Protein AF-A0A4Q5YRS2-F1 (afdb_monomer_lite)

Secondary structure (DSSP, 8-state):
------PPPHHHHHHHHHHHHHHHHH-TTS-HHHHHHHHHHHHHHHHHHHHHTHHHHTSTT--HHHHHHHHHHHHHHHHHHHHHHHHIIIIIHHHHHTTT-----S-------STTEEEEE--THHHH-TTS---TT---S--SHHHHHHHHHHHHHH-TTSEEEEE-SS-S---STT-

Sequence (179 aa):
MVSTTQFFNRDLSWLSFNERVLSEAGRRSVPLMERFRFLAIYSSNLDEFYRVRIPFYTRKKATEDDLETLEKIKSIINRDQNIYGNLIREQLIPELEERGYSLLYDSVIPVELNEKVVLVMMDSQWFLNIHDKPGPESSCEARSIDEFAAELKQIVASHPNQLLVLVMHHPMYTYGVHG

Structure (mmCIF, N/CA/C/O backbone):
data_AF-A0A4Q5YRS2-F1
#
_entry.id   AF-A0A4Q5YRS2-F1
#
loop_
_atom_site.group_PDB
_atom_site.id
_atom_site.type_symbol
_atom_site.label_atom_id
_atom_site.label_alt_id
_atom_site.label_comp_id
_atom_site.label_asym_id
_atom_site.label_entity_id
_atom_site.label_seq_id
_atom_site.pdbx_PDB_ins_code
_atom_site.Cartn_x
_atom_site.Cartn_y
_atom_site.Cartn_z
_atom_site.occupancy
_atom_site.B_iso_or_equiv
_atom_site.auth_seq_id
_atom_site.auth_comp_id
_atom_site.auth_asym_id
_atom_site.auth_atom_id
_atom_site.pdbx_PDB_model_num
ATOM 1 N N . MET A 1 1 ? 7.130 18.495 -43.808 1.00 40.22 1 MET A N 1
ATOM 2 C CA . MET A 1 1 ? 7.898 18.113 -42.605 1.00 40.22 1 MET A CA 1
ATOM 3 C C . MET A 1 1 ? 7.076 17.074 -41.868 1.00 40.22 1 MET A C 1
ATOM 5 O O . MET A 1 1 ? 5.947 17.375 -41.507 1.00 40.22 1 MET A O 1
ATOM 9 N N . VAL A 1 2 ? 7.570 15.840 -41.756 1.00 44.75 2 VAL A N 1
ATOM 10 C CA . VAL A 1 2 ? 6.879 14.777 -41.011 1.00 44.75 2 VAL A CA 1
ATOM 11 C C . VAL A 1 2 ? 7.047 15.097 -39.527 1.00 44.75 2 VAL A C 1
ATOM 13 O O . VAL A 1 2 ? 8.175 15.205 -39.057 1.00 44.75 2 VAL A O 1
ATOM 16 N N . SER A 1 3 ? 5.939 15.318 -38.818 1.00 48.94 3 SER A N 1
ATOM 17 C CA . SER A 1 3 ? 5.942 15.443 -37.360 1.00 48.94 3 SER A CA 1
ATOM 18 C C . SER A 1 3 ? 6.391 14.100 -36.787 1.00 48.94 3 SER A C 1
ATOM 20 O O . SER A 1 3 ? 5.672 13.107 -36.884 1.00 48.94 3 SER A O 1
ATOM 22 N N . THR A 1 4 ? 7.616 14.040 -36.270 1.00 48.09 4 THR A N 1
ATOM 23 C CA . THR A 1 4 ? 8.131 12.891 -35.529 1.00 48.09 4 THR A CA 1
ATOM 24 C C . THR A 1 4 ? 7.292 12.738 -34.269 1.00 48.09 4 THR A C 1
ATOM 26 O O . THR A 1 4 ? 7.453 13.479 -33.303 1.00 48.09 4 THR A O 1
ATOM 29 N N . THR A 1 5 ? 6.349 11.799 -34.291 1.00 54.69 5 THR A N 1
ATOM 30 C CA . THR A 1 5 ? 5.564 11.433 -33.114 1.00 54.69 5 THR A CA 1
ATOM 31 C C . THR A 1 5 ? 6.531 10.922 -32.050 1.00 54.69 5 THR A C 1
ATOM 33 O O . THR A 1 5 ? 7.159 9.877 -32.217 1.00 54.69 5 THR A O 1
ATOM 36 N N . GLN A 1 6 ? 6.718 11.698 -30.984 1.00 56.38 6 GLN A N 1
ATOM 37 C CA . GLN A 1 6 ? 7.597 11.338 -29.881 1.00 56.38 6 GLN A CA 1
ATOM 38 C C . GLN A 1 6 ? 6.882 10.273 -29.044 1.00 56.38 6 GLN A C 1
ATOM 40 O O . GLN A 1 6 ? 5.985 10.576 -28.262 1.00 56.38 6 GLN A O 1
ATOM 45 N N . PHE A 1 7 ? 7.216 9.005 -29.272 1.00 64.12 7 PHE A N 1
ATOM 46 C CA . PHE A 1 7 ? 6.659 7.906 -28.492 1.00 64.12 7 PHE A CA 1
ATOM 47 C C . PHE A 1 7 ? 7.300 7.895 -27.103 1.00 64.12 7 PHE A C 1
ATOM 49 O O . PHE A 1 7 ? 8.523 7.844 -26.970 1.00 64.12 7 PHE A O 1
ATOM 56 N N . PHE A 1 8 ? 6.472 7.958 -26.062 1.00 74.75 8 PHE A N 1
ATOM 57 C CA . PHE A 1 8 ? 6.932 7.830 -24.683 1.00 74.75 8 PHE A CA 1
ATOM 58 C C . PHE A 1 8 ? 7.316 6.379 -24.384 1.00 74.75 8 PHE A C 1
ATOM 60 O O . PHE A 1 8 ? 6.680 5.439 -24.866 1.00 74.75 8 PHE A O 1
ATOM 67 N N . ASN A 1 9 ? 8.351 6.191 -23.563 1.00 88.06 9 ASN A N 1
ATOM 68 C CA . ASN A 1 9 ? 8.713 4.867 -23.075 1.00 88.06 9 ASN A CA 1
ATOM 69 C C . ASN A 1 9 ? 7.533 4.281 -22.279 1.00 88.06 9 ASN A C 1
ATOM 71 O O . ASN A 1 9 ? 7.110 4.854 -21.274 1.00 88.06 9 ASN A O 1
ATOM 75 N N . ARG A 1 10 ? 7.015 3.134 -22.732 1.00 91.75 10 ARG A N 1
ATOM 76 C CA . ARG A 1 10 ? 5.823 2.486 -22.166 1.00 91.75 10 ARG A CA 1
ATOM 77 C C . ARG A 1 10 ? 5.947 2.231 -20.666 1.00 91.75 10 ARG A C 1
ATOM 79 O O . ARG A 1 10 ? 4.977 2.431 -19.941 1.00 91.75 10 ARG A O 1
ATOM 86 N N . ASP A 1 11 ? 7.110 1.785 -20.211 1.00 94.81 11 ASP A N 1
ATOM 87 C CA . ASP A 1 11 ? 7.298 1.356 -18.829 1.00 94.81 11 ASP A CA 1
ATOM 88 C C . ASP A 1 11 ? 7.413 2.586 -17.903 1.00 94.81 11 ASP A C 1
ATOM 90 O O . ASP A 1 11 ? 6.844 2.585 -16.813 1.00 94.81 11 ASP A O 1
ATOM 94 N N . LEU A 1 12 ? 7.989 3.698 -18.384 1.00 95.00 12 LEU A N 1
ATOM 95 C CA . LEU A 1 12 ? 7.921 4.997 -17.693 1.00 95.00 12 LEU A CA 1
ATOM 96 C C . LEU A 1 12 ? 6.491 5.561 -17.645 1.00 95.00 12 LEU A C 1
ATOM 98 O O . LEU A 1 12 ? 6.060 6.081 -16.617 1.00 95.00 12 LEU A O 1
ATOM 102 N N . SER A 1 13 ? 5.725 5.442 -18.734 1.00 94.75 13 SER A N 1
ATOM 103 C CA . SER A 1 13 ? 4.311 5.842 -18.744 1.00 94.75 13 SER A CA 1
ATOM 104 C C . SER A 1 13 ? 3.467 5.006 -17.780 1.00 94.75 13 SER A C 1
ATOM 106 O O . SER A 1 13 ? 2.557 5.537 -17.143 1.00 94.75 13 SER A O 1
ATOM 108 N N . TRP A 1 14 ? 3.781 3.716 -17.648 1.00 96.25 14 TRP A N 1
ATOM 109 C CA . TRP A 1 14 ? 3.135 2.829 -16.688 1.00 96.25 14 TRP A CA 1
ATOM 110 C C . TRP A 1 14 ? 3.453 3.240 -15.242 1.00 96.25 14 TRP A C 1
ATOM 112 O O . TRP A 1 14 ? 2.539 3.336 -14.427 1.00 96.25 14 TRP A O 1
ATOM 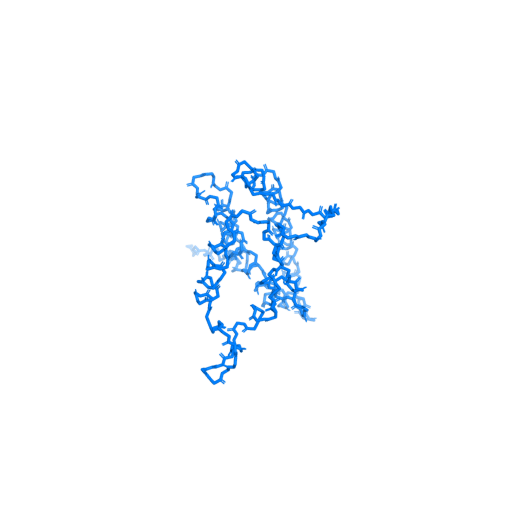122 N N . LEU A 1 15 ? 4.707 3.589 -14.929 1.00 97.12 15 LEU A N 1
ATOM 123 C CA . LEU A 1 15 ? 5.061 4.106 -13.599 1.00 97.12 15 LEU A CA 1
ATOM 124 C C . LEU A 1 15 ? 4.339 5.419 -13.283 1.00 97.12 15 LEU A C 1
ATOM 126 O O . LEU A 1 15 ? 3.807 5.568 -12.190 1.00 97.12 15 LEU A O 1
ATOM 130 N N . SER A 1 16 ? 4.211 6.325 -14.257 1.00 96.19 16 SER A N 1
ATOM 131 C CA . SER A 1 16 ? 3.406 7.546 -14.091 1.00 96.19 16 SER A CA 1
ATOM 132 C C . SER A 1 16 ? 1.921 7.248 -13.839 1.00 96.19 16 SER A C 1
ATOM 134 O O . SER A 1 16 ? 1.238 7.997 -13.141 1.00 96.19 16 SER A O 1
ATOM 136 N N . PHE A 1 17 ? 1.382 6.161 -14.398 1.00 96.62 17 PHE A N 1
ATOM 137 C CA . PHE A 1 17 ? 0.046 5.699 -14.025 1.00 96.62 17 PHE A CA 1
ATOM 138 C C . PHE A 1 17 ? -0.002 5.242 -12.566 1.00 96.62 17 PHE A C 1
ATOM 140 O O . PHE A 1 17 ? -0.901 5.668 -11.842 1.00 96.62 17 PHE A O 1
ATOM 147 N N . ASN A 1 18 ? 0.966 4.443 -12.117 1.00 97.88 18 ASN A N 1
ATOM 148 C CA . ASN A 1 18 ? 0.988 3.966 -10.737 1.00 97.88 18 ASN A CA 1
ATOM 149 C C . ASN A 1 18 ? 1.197 5.116 -9.728 1.00 97.88 18 ASN A C 1
ATOM 151 O O . ASN A 1 18 ? 0.559 5.140 -8.680 1.00 97.88 18 ASN A O 1
ATOM 155 N N . GLU A 1 19 ? 1.980 6.139 -10.077 1.00 98.00 19 GLU A N 1
ATOM 156 C CA . GLU A 1 19 ? 2.115 7.384 -9.302 1.00 98.00 19 GLU A CA 1
ATOM 157 C C . GLU A 1 19 ? 0.758 8.084 -9.087 1.00 98.00 19 GLU A C 1
ATOM 159 O O . GLU A 1 19 ? 0.486 8.621 -8.009 1.00 98.00 19 GLU A O 1
ATOM 164 N N . ARG A 1 20 ? -0.146 8.056 -10.080 1.00 97.94 20 ARG A N 1
ATOM 165 C CA . ARG A 1 20 ? -1.505 8.606 -9.920 1.00 97.94 20 ARG A CA 1
ATOM 166 C C . ARG A 1 20 ? -2.339 7.795 -8.930 1.00 97.94 20 ARG A C 1
ATOM 168 O O . ARG A 1 20 ? -3.088 8.389 -8.162 1.00 97.94 20 ARG A O 1
ATOM 175 N N . VAL A 1 21 ? -2.179 6.471 -8.899 1.00 98.12 21 VAL A N 1
ATOM 176 C CA . VAL A 1 21 ? -2.814 5.610 -7.883 1.00 98.12 21 VAL A CA 1
ATOM 177 C C . VAL A 1 21 ? -2.324 5.992 -6.484 1.00 98.12 21 VAL A C 1
ATOM 179 O O . VAL A 1 21 ? -3.135 6.193 -5.582 1.00 98.12 21 VAL A O 1
ATOM 182 N N . LEU A 1 22 ? -1.010 6.182 -6.315 1.00 98.31 22 LEU A N 1
ATOM 183 C CA . LEU A 1 22 ? -0.430 6.654 -5.054 1.00 98.31 22 LEU A CA 1
ATOM 184 C C . LEU A 1 22 ? -0.948 8.046 -4.664 1.00 98.31 22 LEU A C 1
ATOM 186 O O . LEU A 1 22 ? -1.226 8.312 -3.496 1.00 98.31 22 LEU A O 1
ATOM 190 N N . SER A 1 23 ? -1.128 8.927 -5.648 1.00 97.88 23 SER A N 1
ATOM 191 C CA . SER A 1 23 ? -1.664 10.271 -5.424 1.00 97.88 23 SER A CA 1
ATOM 192 C C . SER A 1 23 ? -3.086 10.236 -4.858 1.00 97.88 23 SER A C 1
ATOM 194 O O . SER A 1 23 ? -3.389 11.008 -3.951 1.00 97.88 23 SER A O 1
ATOM 196 N N . GLU A 1 24 ? -3.945 9.316 -5.314 1.00 98.06 24 GLU A N 1
ATOM 197 C CA . GLU A 1 24 ? -5.292 9.140 -4.750 1.00 98.06 24 GLU A CA 1
ATOM 198 C C . GLU A 1 24 ? -5.257 8.699 -3.278 1.00 98.06 24 GLU A C 1
ATOM 200 O O . GLU A 1 24 ? -6.056 9.184 -2.473 1.00 98.06 24 GLU A O 1
ATOM 205 N N . ALA A 1 25 ? -4.271 7.890 -2.871 1.00 97.56 25 ALA A N 1
ATOM 206 C CA . ALA A 1 25 ? -4.060 7.563 -1.459 1.00 97.56 25 ALA A CA 1
ATOM 207 C C . ALA A 1 25 ? -3.663 8.788 -0.606 1.00 97.56 25 ALA A C 1
ATOM 209 O O . ALA A 1 25 ? -3.933 8.833 0.598 1.00 97.56 25 ALA A O 1
ATOM 210 N N . GLY A 1 26 ? -3.051 9.809 -1.210 1.00 96.56 26 GLY A N 1
ATOM 211 C CA . GLY A 1 26 ? -2.676 11.063 -0.547 1.00 96.56 26 GLY A CA 1
ATOM 212 C C . GLY A 1 26 ? -3.827 12.056 -0.346 1.00 96.56 26 GLY A C 1
ATOM 213 O O . GLY A 1 26 ? -3.727 12.983 0.461 1.00 96.56 26 GLY A O 1
ATOM 214 N N . ARG A 1 27 ? -4.944 11.893 -1.060 1.00 97.25 27 ARG A N 1
ATOM 215 C CA . ARG A 1 27 ? -6.018 12.894 -1.092 1.00 97.25 27 ARG A CA 1
ATOM 216 C C . ARG A 1 27 ? -6.934 12.794 0.124 1.00 97.25 27 ARG A C 1
ATOM 218 O O . ARG A 1 27 ? -7.716 11.861 0.245 1.00 97.25 27 ARG A O 1
ATOM 225 N N . ARG A 1 28 ? -6.957 13.840 0.959 1.00 94.94 28 ARG A N 1
ATOM 226 C CA . ARG A 1 28 ? -7.875 13.958 2.118 1.00 94.94 28 ARG A CA 1
ATOM 227 C C . ARG A 1 28 ? -9.365 13.962 1.752 1.00 94.94 28 ARG A C 1
ATOM 229 O O . ARG A 1 28 ? -10.198 13.701 2.608 1.00 94.94 28 ARG A O 1
ATOM 236 N N . SER A 1 29 ? -9.708 14.256 0.495 1.00 96.88 29 SER A N 1
ATOM 237 C CA . SER A 1 29 ? -11.084 14.153 -0.011 1.00 96.88 29 SER A CA 1
ATOM 238 C C . SER A 1 29 ? -11.556 12.706 -0.193 1.00 96.88 29 SER A C 1
ATOM 240 O O . SER A 1 29 ? -12.750 12.477 -0.359 1.00 96.88 29 SER A O 1
ATOM 242 N N . VAL A 1 30 ? -10.633 11.741 -0.220 1.00 97.06 30 VAL A N 1
ATOM 243 C CA . VAL A 1 30 ? -10.931 10.311 -0.335 1.00 97.06 30 VAL A CA 1
ATOM 244 C C . VAL A 1 30 ? -11.107 9.736 1.079 1.00 97.06 30 VAL A C 1
ATOM 246 O O . VAL A 1 30 ? -10.304 10.048 1.963 1.00 97.06 30 VAL A O 1
ATOM 249 N N . PRO A 1 31 ? -12.128 8.899 1.343 1.00 97.06 31 PRO A N 1
ATOM 250 C CA . PRO A 1 31 ? -12.304 8.281 2.655 1.00 97.06 31 PRO A CA 1
ATOM 251 C C . PRO A 1 31 ? -11.064 7.494 3.101 1.00 97.06 31 PRO A C 1
ATOM 253 O O . PRO A 1 31 ? -10.461 6.785 2.300 1.00 97.06 31 PRO A O 1
ATOM 256 N N . LEU A 1 32 ? -10.718 7.563 4.393 1.00 95.56 32 LEU A N 1
ATOM 257 C CA . LEU A 1 32 ? -9.484 6.974 4.939 1.00 95.56 32 LEU A CA 1
ATOM 258 C C . LEU A 1 32 ? -9.266 5.509 4.521 1.00 95.56 32 LEU A C 1
ATOM 260 O O . LEU A 1 32 ? -8.181 5.151 4.080 1.00 95.56 32 LEU A O 1
ATOM 264 N N . MET A 1 33 ? -10.302 4.671 4.597 1.00 94.56 33 MET A N 1
ATOM 265 C CA . MET A 1 33 ? -10.188 3.256 4.216 1.00 94.56 33 MET A CA 1
ATOM 266 C C . MET A 1 33 ? -9.965 3.056 2.713 1.00 94.56 33 MET A C 1
ATOM 268 O O . MET A 1 33 ? -9.208 2.172 2.324 1.00 94.56 33 MET A O 1
ATOM 272 N N . GLU A 1 34 ? -10.555 3.896 1.859 1.00 96.62 34 GLU A N 1
ATOM 273 C CA . GLU A 1 34 ? -10.291 3.858 0.414 1.00 96.62 34 GLU A CA 1
ATOM 274 C C . GLU A 1 34 ? -8.852 4.291 0.104 1.00 96.62 34 GLU A C 1
ATOM 276 O O . GLU A 1 34 ? -8.218 3.738 -0.789 1.00 96.62 34 GLU A O 1
ATOM 281 N N . ARG A 1 35 ? -8.280 5.214 0.887 1.00 97.69 35 ARG A N 1
ATOM 282 C CA . ARG A 1 35 ? -6.868 5.609 0.758 1.00 97.69 35 ARG A CA 1
ATOM 283 C C . ARG A 1 35 ? -5.923 4.446 1.065 1.00 97.69 35 ARG A C 1
ATOM 285 O O . ARG A 1 35 ? -4.987 4.214 0.304 1.00 97.69 35 ARG A O 1
ATOM 292 N N . PHE A 1 36 ? -6.206 3.662 2.108 1.00 95.62 36 PHE A N 1
ATOM 293 C CA . PHE A 1 36 ? -5.478 2.414 2.372 1.00 95.62 36 PHE A CA 1
ATOM 294 C C . PHE A 1 36 ? -5.640 1.391 1.239 1.00 95.62 36 PHE A C 1
ATOM 296 O O . PHE A 1 36 ? -4.669 0.726 0.878 1.00 95.62 36 PHE A O 1
ATOM 303 N N . ARG A 1 37 ? -6.824 1.290 0.618 1.00 94.50 37 ARG A N 1
ATOM 304 C CA . ARG A 1 37 ? -7.009 0.436 -0.569 1.00 94.50 37 ARG A CA 1
ATOM 305 C C . ARG A 1 37 ? -6.175 0.912 -1.756 1.00 94.50 37 ARG A C 1
ATOM 307 O O . ARG A 1 37 ? -5.560 0.081 -2.412 1.00 94.50 37 ARG A O 1
ATOM 314 N N . PHE A 1 38 ? -6.087 2.218 -2.008 1.00 97.69 38 PHE A N 1
ATOM 315 C CA . PHE A 1 38 ? -5.203 2.753 -3.049 1.00 97.69 38 PHE A CA 1
ATOM 316 C C . PHE A 1 38 ? -3.727 2.433 -2.785 1.00 97.69 38 PHE A C 1
ATOM 318 O O . PHE A 1 38 ? -3.022 2.083 -3.729 1.00 97.69 38 PHE A O 1
ATOM 325 N N . LEU A 1 39 ? -3.268 2.467 -1.526 1.00 96.56 39 LEU A N 1
ATOM 326 C CA . LEU A 1 39 ? -1.922 1.995 -1.181 1.00 96.56 39 LEU A CA 1
ATOM 327 C C . LEU A 1 39 ? -1.729 0.509 -1.492 1.00 96.56 39 LEU A C 1
ATOM 329 O O . LEU A 1 39 ? -0.718 0.142 -2.085 1.00 96.56 39 LEU A O 1
ATOM 333 N N . ALA A 1 40 ? -2.702 -0.337 -1.148 1.00 93.19 40 ALA A N 1
ATOM 334 C CA . ALA A 1 40 ? -2.643 -1.762 -1.463 1.00 93.19 40 ALA A CA 1
ATOM 335 C C . ALA A 1 40 ? -2.589 -2.015 -2.983 1.00 93.19 40 ALA A C 1
ATOM 337 O O . ALA A 1 40 ? -1.785 -2.826 -3.443 1.00 93.19 40 ALA A O 1
ATOM 338 N N . ILE A 1 41 ? -3.388 -1.279 -3.767 1.00 94.44 41 ILE A N 1
ATOM 339 C CA . ILE A 1 41 ? -3.380 -1.346 -5.237 1.00 94.44 41 ILE A CA 1
ATOM 340 C C . ILE A 1 41 ? -2.021 -0.897 -5.788 1.00 94.44 41 ILE A C 1
ATOM 342 O O . ILE A 1 41 ? -1.441 -1.596 -6.614 1.00 94.44 41 ILE A O 1
ATOM 346 N N . TYR A 1 42 ? -1.491 0.239 -5.322 1.00 97.31 42 TYR A N 1
ATOM 347 C CA . TYR A 1 42 ? -0.180 0.741 -5.740 1.00 97.31 42 TYR A CA 1
ATOM 348 C C . TYR A 1 42 ? 0.931 -0.292 -5.504 1.00 97.31 42 TYR A C 1
ATOM 350 O O . TYR A 1 42 ? 1.731 -0.538 -6.411 1.00 97.31 42 TYR A O 1
ATOM 358 N N . SER A 1 43 ? 0.959 -0.905 -4.315 1.00 95.25 43 SER A N 1
ATOM 359 C CA . SER A 1 43 ? 1.957 -1.913 -3.938 1.00 95.25 43 SER A CA 1
ATOM 360 C C . SER A 1 43 ? 1.835 -3.176 -4.790 1.00 95.25 43 SER A C 1
ATOM 362 O O . SER A 1 43 ? 2.827 -3.619 -5.358 1.00 95.25 43 SER A O 1
ATOM 364 N N . SER A 1 44 ? 0.617 -3.696 -4.974 1.00 90.88 44 SER A N 1
ATOM 365 C CA . SER A 1 44 ? 0.368 -4.872 -5.822 1.00 90.88 44 SER A CA 1
ATOM 366 C C . SER A 1 44 ? 0.789 -4.637 -7.279 1.00 90.88 44 SER A C 1
ATOM 368 O O . SER A 1 44 ? 1.482 -5.465 -7.873 1.00 90.88 44 SER A O 1
ATOM 370 N N . ASN A 1 45 ? 0.447 -3.472 -7.835 1.00 94.31 45 ASN A N 1
ATOM 371 C CA . ASN A 1 45 ? 0.875 -3.075 -9.172 1.00 94.31 45 ASN A CA 1
ATOM 372 C C . ASN A 1 45 ? 2.407 -3.019 -9.265 1.00 94.31 45 ASN A C 1
ATOM 374 O O . ASN A 1 45 ? 2.994 -3.510 -10.232 1.00 94.31 45 ASN A O 1
ATOM 378 N N . LEU A 1 46 ? 3.067 -2.394 -8.284 1.00 96.06 46 LEU A N 1
ATOM 379 C CA . LEU A 1 46 ? 4.519 -2.251 -8.287 1.00 96.06 46 LEU A CA 1
ATOM 380 C C . LEU A 1 46 ? 5.219 -3.615 -8.211 1.00 96.06 46 LEU A C 1
ATOM 382 O O . LEU A 1 46 ? 6.174 -3.837 -8.954 1.00 96.06 46 LEU A O 1
ATOM 386 N N . ASP A 1 47 ? 4.721 -4.537 -7.389 1.00 92.94 47 ASP A N 1
ATOM 387 C CA . ASP A 1 47 ? 5.233 -5.909 -7.314 1.00 92.94 47 ASP A CA 1
ATOM 388 C C . ASP A 1 47 ? 5.108 -6.630 -8.662 1.00 92.94 47 ASP A C 1
ATOM 390 O O . ASP A 1 47 ? 6.060 -7.263 -9.134 1.00 92.94 47 ASP A O 1
ATOM 394 N N . GLU A 1 48 ? 3.966 -6.490 -9.344 1.00 91.50 48 GLU A N 1
ATOM 395 C CA . GLU A 1 48 ? 3.794 -7.027 -10.694 1.00 91.50 48 GLU A CA 1
ATOM 396 C C . GLU A 1 48 ? 4.800 -6.414 -11.678 1.00 91.50 48 GLU A C 1
ATOM 398 O O . GLU A 1 48 ? 5.421 -7.137 -12.466 1.00 91.50 48 GLU A O 1
ATOM 403 N N . PHE A 1 49 ? 5.019 -5.100 -11.609 1.00 94.00 49 PHE A N 1
ATOM 404 C CA . PHE A 1 49 ? 6.012 -4.417 -12.433 1.00 94.00 49 PHE A CA 1
ATOM 405 C C . PHE A 1 49 ? 7.425 -4.952 -12.177 1.00 94.00 49 PHE A C 1
ATOM 407 O O . PHE A 1 49 ? 8.144 -5.253 -13.133 1.00 94.00 49 PHE A O 1
ATOM 414 N N . TYR A 1 50 ? 7.818 -5.151 -10.916 1.00 91.81 50 TYR A N 1
ATOM 415 C CA . TYR A 1 50 ? 9.101 -5.768 -10.577 1.00 91.81 50 TYR A CA 1
ATOM 416 C C . TYR A 1 50 ? 9.225 -7.178 -11.146 1.00 91.81 50 TYR A C 1
ATOM 418 O O . TYR A 1 50 ? 10.235 -7.504 -11.768 1.00 91.81 50 TYR A O 1
ATOM 426 N N . ARG A 1 51 ? 8.189 -8.002 -10.989 1.00 91.69 51 ARG A N 1
ATOM 427 C CA . ARG A 1 51 ? 8.191 -9.395 -11.445 1.00 91.69 51 ARG A CA 1
ATOM 428 C C . ARG A 1 51 ? 8.253 -9.519 -12.968 1.00 91.69 51 ARG A C 1
ATOM 430 O O . ARG A 1 51 ? 8.921 -10.413 -13.480 1.00 91.69 51 ARG A O 1
ATOM 437 N N . VAL A 1 52 ? 7.548 -8.652 -13.694 1.00 90.81 52 VAL A N 1
ATOM 438 C CA . VAL A 1 52 ? 7.364 -8.776 -15.150 1.00 90.81 52 VAL A CA 1
ATOM 439 C C . VAL A 1 52 ? 8.333 -7.899 -15.944 1.00 90.81 52 VAL A C 1
ATOM 441 O O . VAL A 1 52 ? 8.823 -8.325 -16.991 1.00 90.81 52 VAL A O 1
ATOM 444 N N . ARG A 1 53 ? 8.607 -6.668 -15.494 1.00 93.00 53 ARG A N 1
ATOM 445 C CA . ARG A 1 53 ? 9.334 -5.658 -16.286 1.00 93.00 53 ARG A CA 1
ATOM 446 C C . ARG A 1 53 ? 10.815 -5.581 -15.956 1.00 93.00 53 ARG A C 1
ATOM 448 O O . ARG A 1 53 ? 11.622 -5.526 -16.878 1.00 93.00 53 ARG A O 1
ATOM 455 N N . ILE A 1 54 ? 11.213 -5.643 -14.688 1.00 92.19 54 ILE A N 1
ATOM 456 C CA . ILE A 1 54 ? 12.635 -5.525 -14.314 1.00 92.19 54 ILE A CA 1
ATOM 457 C C . ILE A 1 54 ? 13.535 -6.604 -14.953 1.00 92.19 54 ILE A C 1
ATOM 459 O O . ILE A 1 54 ? 14.618 -6.236 -15.416 1.00 92.19 54 ILE A O 1
ATOM 463 N N . PRO A 1 55 ? 13.118 -7.883 -15.098 1.00 93.44 55 PRO A N 1
ATOM 464 C CA . PRO A 1 55 ? 13.930 -8.898 -15.776 1.00 93.44 55 PRO A CA 1
ATOM 465 C C . PRO A 1 55 ? 14.277 -8.558 -17.228 1.00 93.44 55 PRO A C 1
ATOM 467 O O . PRO A 1 55 ? 15.312 -8.995 -17.733 1.00 93.44 55 PRO A O 1
ATOM 470 N N . PHE A 1 56 ? 13.437 -7.767 -17.910 1.00 92.00 56 PHE A N 1
ATOM 471 C CA . PHE A 1 56 ? 13.755 -7.281 -19.248 1.00 92.00 56 PHE A CA 1
ATOM 472 C C . PHE A 1 56 ? 15.020 -6.426 -19.201 1.00 92.00 56 PHE A C 1
ATOM 474 O O . PHE A 1 56 ? 15.941 -6.673 -19.968 1.00 92.00 56 PHE A O 1
ATOM 481 N N . TYR A 1 57 ? 15.124 -5.480 -18.274 1.00 91.44 57 TYR A N 1
ATOM 482 C CA . TYR A 1 57 ? 16.254 -4.553 -18.201 1.00 91.44 57 TYR A CA 1
ATOM 483 C C . TYR A 1 57 ? 17.539 -5.162 -17.624 1.00 91.44 57 TYR A C 1
ATOM 485 O O . TYR A 1 57 ? 18.627 -4.669 -17.902 1.00 91.44 57 TYR A O 1
ATOM 493 N N . THR A 1 58 ? 17.445 -6.251 -16.857 1.00 87.88 58 THR A N 1
ATOM 494 C CA . THR A 1 58 ? 18.603 -6.914 -16.223 1.00 87.88 58 THR A CA 1
ATOM 495 C C . THR A 1 58 ? 19.124 -8.130 -16.998 1.00 87.88 58 THR A C 1
ATOM 497 O O . THR A 1 58 ? 20.007 -8.854 -16.532 1.00 87.88 58 THR A O 1
ATOM 500 N N . ARG A 1 59 ? 18.599 -8.374 -18.204 1.00 91.00 59 ARG A N 1
ATOM 501 C CA . ARG A 1 59 ? 19.016 -9.484 -19.074 1.00 91.00 59 ARG A CA 1
ATOM 502 C C . ARG A 1 59 ? 20.479 -9.343 -19.525 1.00 91.00 59 ARG A C 1
ATOM 504 O O . ARG A 1 59 ? 20.962 -8.244 -19.772 1.00 91.00 59 ARG A O 1
ATOM 511 N N . LYS A 1 60 ? 21.163 -10.469 -19.782 1.00 81.50 60 LYS A N 1
ATOM 512 C CA . LYS A 1 60 ? 22.582 -10.510 -20.229 1.00 81.50 60 LYS A CA 1
ATOM 513 C C . LYS A 1 60 ? 22.902 -9.696 -21.498 1.00 81.50 60 LYS A C 1
ATOM 515 O O . LYS A 1 60 ? 24.066 -9.417 -21.750 1.00 81.50 60 LYS A O 1
ATOM 520 N N . LYS A 1 61 ? 21.897 -9.373 -22.318 1.00 88.25 61 LYS A N 1
ATOM 521 C CA . LYS A 1 61 ? 22.015 -8.590 -23.564 1.00 88.25 61 LYS A CA 1
ATOM 522 C C . LYS A 1 61 ? 21.307 -7.227 -23.459 1.00 88.25 61 LYS A C 1
ATOM 524 O O . LYS A 1 61 ? 20.672 -6.800 -24.423 1.00 88.25 61 LYS A O 1
ATOM 529 N N . ALA A 1 62 ? 21.306 -6.607 -22.280 1.00 88.38 62 ALA A N 1
ATOM 530 C CA . ALA A 1 62 ? 20.800 -5.248 -22.111 1.00 88.38 62 ALA A CA 1
ATOM 531 C C . ALA A 1 62 ? 21.695 -4.251 -22.866 1.00 88.38 62 ALA A C 1
ATOM 533 O O . ALA A 1 62 ? 22.918 -4.392 -22.879 1.00 88.38 62 ALA A O 1
ATOM 534 N N . THR A 1 63 ? 21.072 -3.283 -23.530 1.00 92.75 63 THR A N 1
ATOM 535 C CA . THR A 1 63 ? 21.758 -2.186 -24.224 1.00 92.75 63 THR A CA 1
ATOM 536 C C . THR A 1 63 ? 22.085 -1.047 -23.253 1.00 92.75 63 THR A C 1
ATOM 538 O O . THR A 1 63 ? 21.554 -1.005 -22.146 1.00 92.75 63 THR A O 1
ATOM 541 N N . GLU A 1 64 ? 22.935 -0.099 -23.652 1.00 90.75 64 GLU A N 1
ATOM 542 C CA . GLU A 1 64 ? 23.197 1.102 -22.840 1.00 90.75 64 GLU A CA 1
ATOM 543 C C . GLU A 1 64 ? 21.915 1.915 -22.579 1.00 90.75 64 GLU A C 1
ATOM 545 O O . GLU A 1 64 ? 21.692 2.356 -21.454 1.00 90.75 64 GLU A O 1
ATOM 550 N N . ASP A 1 65 ? 21.023 2.019 -23.571 1.00 90.50 65 ASP A N 1
ATOM 551 C CA . ASP A 1 65 ? 19.714 2.680 -23.436 1.00 90.50 65 ASP A CA 1
ATOM 552 C C . ASP A 1 65 ? 18.779 1.948 -22.452 1.00 90.50 65 ASP A C 1
ATOM 554 O O . ASP A 1 65 ? 18.079 2.580 -21.653 1.00 90.50 65 ASP A O 1
ATOM 558 N N . ASP A 1 66 ? 18.809 0.606 -22.434 1.00 92.31 66 ASP A N 1
ATOM 559 C CA . ASP A 1 66 ? 18.083 -0.189 -21.433 1.00 92.31 66 ASP A CA 1
ATOM 560 C C . ASP A 1 66 ? 18.582 0.124 -20.012 1.00 92.31 66 ASP A C 1
ATOM 562 O O . ASP A 1 66 ? 17.778 0.242 -19.087 1.00 92.31 66 ASP A O 1
ATOM 566 N N . LEU A 1 67 ? 19.900 0.263 -19.832 1.00 92.06 67 LEU A N 1
ATOM 567 C CA . LEU A 1 67 ? 20.506 0.567 -18.534 1.00 92.06 67 LEU A CA 1
ATOM 568 C C . LEU A 1 67 ? 20.182 1.996 -18.081 1.00 92.06 67 LEU A C 1
ATOM 570 O O . LEU A 1 67 ? 19.816 2.195 -16.923 1.00 92.06 67 LEU A O 1
ATOM 574 N N . GLU A 1 68 ? 20.238 2.977 -18.984 1.00 93.25 68 GLU A N 1
ATOM 575 C CA . GLU A 1 68 ? 19.832 4.355 -18.685 1.00 93.25 68 GLU A CA 1
ATOM 576 C C . GLU A 1 68 ? 18.348 4.423 -18.294 1.00 93.25 68 GLU A C 1
ATOM 578 O O . GLU A 1 68 ? 17.965 5.079 -17.319 1.00 93.25 68 GLU A O 1
ATOM 583 N N . THR A 1 69 ? 17.497 3.700 -19.024 1.00 93.69 69 THR A N 1
ATOM 584 C CA . THR A 1 69 ? 16.068 3.595 -18.712 1.00 93.69 69 THR A CA 1
ATOM 585 C C . THR A 1 69 ? 15.838 2.932 -17.355 1.00 93.69 69 THR A C 1
ATOM 587 O O . THR A 1 69 ? 15.009 3.407 -16.577 1.00 93.69 69 THR A O 1
ATOM 590 N N . LEU A 1 70 ? 16.579 1.869 -17.034 1.00 94.62 70 LEU A N 1
ATOM 591 C CA . LEU A 1 70 ? 16.487 1.189 -15.743 1.00 94.62 70 LEU A CA 1
ATOM 592 C C . LEU A 1 70 ? 16.850 2.112 -14.576 1.00 94.62 70 LEU A C 1
ATOM 594 O O . LEU A 1 70 ? 16.173 2.087 -13.549 1.00 94.62 70 LEU A O 1
ATOM 598 N N . GLU A 1 71 ? 17.880 2.944 -14.717 1.00 95.00 71 GLU A N 1
ATOM 599 C CA . GLU A 1 71 ? 18.239 3.911 -13.675 1.00 95.00 71 GLU A CA 1
ATOM 600 C C . GLU A 1 71 ? 17.143 4.968 -13.478 1.00 95.00 71 GLU A C 1
ATOM 602 O O . GLU A 1 71 ? 16.789 5.289 -12.339 1.00 95.00 71 GLU A O 1
ATOM 607 N N . LYS A 1 72 ? 16.502 5.433 -14.561 1.00 96.31 72 LYS A N 1
ATOM 608 C CA . LYS A 1 72 ? 15.316 6.306 -14.465 1.00 96.31 72 LYS A CA 1
ATOM 609 C C . LYS A 1 72 ? 14.159 5.610 -13.743 1.00 96.31 72 LYS A C 1
ATOM 611 O O . LYS A 1 7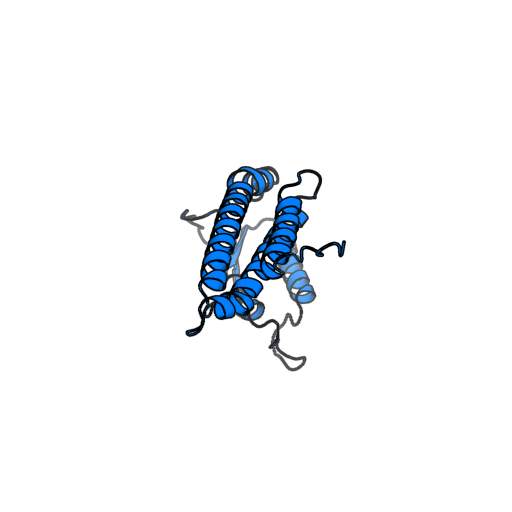2 ? 13.561 6.205 -12.848 1.00 96.31 72 LYS A O 1
ATOM 616 N N . ILE A 1 73 ? 13.876 4.351 -14.085 1.00 96.62 73 ILE A N 1
ATOM 617 C CA . ILE A 1 73 ? 12.851 3.522 -13.431 1.00 96.62 73 ILE A CA 1
ATOM 618 C C . ILE A 1 73 ? 13.117 3.418 -11.926 1.00 96.62 73 ILE A C 1
ATOM 620 O O . ILE A 1 73 ? 12.234 3.722 -11.128 1.00 96.62 73 ILE A O 1
ATOM 624 N N . LYS A 1 74 ? 14.337 3.039 -11.524 1.00 95.94 74 LYS A N 1
ATOM 625 C CA . LYS A 1 74 ? 14.712 2.913 -10.106 1.00 95.94 74 LYS A CA 1
ATOM 626 C C . LYS A 1 74 ? 14.578 4.236 -9.363 1.00 95.94 74 LYS A C 1
ATOM 628 O O . LYS A 1 74 ? 14.089 4.251 -8.238 1.00 95.94 74 LYS A O 1
ATOM 633 N N . SER A 1 75 ? 14.993 5.340 -9.983 1.00 97.56 75 SER A N 1
ATOM 634 C CA . SER A 1 75 ? 14.873 6.677 -9.399 1.00 97.56 75 SER A CA 1
ATOM 635 C C . SER A 1 75 ? 13.411 7.046 -9.121 1.00 97.56 75 SER A C 1
ATOM 637 O O . SER A 1 75 ? 13.083 7.459 -8.007 1.00 97.56 75 SER A O 1
ATOM 639 N N . ILE A 1 76 ? 12.518 6.813 -10.091 1.00 97.25 76 ILE A N 1
ATOM 640 C CA . ILE A 1 76 ? 11.072 7.040 -9.934 1.00 97.25 76 ILE A CA 1
ATOM 641 C C . ILE A 1 76 ? 10.508 6.161 -8.817 1.00 97.25 76 ILE A C 1
ATOM 643 O O . ILE A 1 76 ? 9.863 6.678 -7.911 1.00 97.25 76 ILE A O 1
ATOM 647 N N . ILE A 1 77 ? 10.805 4.858 -8.829 1.00 97.12 77 ILE A N 1
ATOM 648 C CA . ILE A 1 77 ? 10.297 3.931 -7.811 1.00 97.12 77 ILE A CA 1
ATOM 649 C C . ILE A 1 77 ? 10.772 4.334 -6.412 1.00 97.12 77 ILE A C 1
ATOM 651 O O . ILE A 1 77 ? 9.966 4.378 -5.489 1.00 97.12 77 ILE A O 1
ATOM 655 N N . ASN A 1 78 ? 12.052 4.672 -6.241 1.00 96.94 78 ASN A N 1
ATOM 656 C CA . ASN A 1 78 ? 12.587 5.098 -4.945 1.00 96.94 78 ASN A CA 1
ATOM 657 C C . ASN A 1 78 ? 11.909 6.377 -4.441 1.00 96.94 78 ASN A C 1
ATOM 659 O O . ASN A 1 78 ? 11.572 6.481 -3.262 1.00 96.94 78 ASN A O 1
ATOM 663 N N . ARG A 1 79 ? 11.685 7.353 -5.328 1.00 97.94 79 ARG A N 1
ATOM 664 C CA . ARG A 1 79 ? 10.936 8.570 -4.994 1.00 97.94 79 ARG A CA 1
ATOM 665 C C . ARG A 1 79 ? 9.517 8.228 -4.535 1.00 97.94 79 ARG A C 1
ATOM 667 O O . ARG A 1 79 ? 9.097 8.704 -3.483 1.00 97.94 79 ARG A O 1
ATOM 674 N N . ASP A 1 80 ? 8.805 7.395 -5.284 1.00 97.81 80 ASP A N 1
ATOM 675 C CA . ASP A 1 80 ? 7.412 7.055 -4.995 1.00 97.81 80 ASP A CA 1
ATOM 676 C C . ASP A 1 80 ? 7.292 6.206 -3.715 1.00 97.81 80 ASP A C 1
ATOM 678 O O . ASP A 1 80 ? 6.385 6.417 -2.917 1.00 97.81 80 ASP A O 1
ATOM 682 N N . GLN A 1 81 ? 8.254 5.319 -3.442 1.00 96.69 81 GLN A N 1
ATOM 683 C CA . GLN A 1 81 ? 8.356 4.571 -2.182 1.00 96.69 81 GLN A CA 1
ATOM 684 C C . GLN A 1 81 ? 8.592 5.482 -0.968 1.00 96.69 81 GLN A C 1
ATOM 686 O O . GLN A 1 81 ? 7.996 5.273 0.089 1.00 96.69 81 GLN A O 1
ATOM 691 N N . ASN A 1 82 ? 9.398 6.538 -1.112 1.00 96.81 82 ASN A N 1
ATOM 692 C CA . ASN A 1 82 ? 9.552 7.539 -0.053 1.00 96.81 82 ASN A CA 1
ATOM 693 C C . ASN A 1 82 ? 8.240 8.295 0.205 1.00 96.81 82 ASN A C 1
ATOM 695 O O . ASN A 1 82 ? 7.864 8.501 1.359 1.00 96.81 82 ASN A O 1
ATOM 699 N N . ILE A 1 83 ? 7.515 8.671 -0.856 1.00 97.56 83 ILE A N 1
ATOM 700 C CA . ILE A 1 83 ? 6.191 9.302 -0.740 1.00 97.56 83 ILE A CA 1
ATOM 701 C C . ILE A 1 83 ? 5.209 8.352 -0.045 1.00 97.56 83 ILE A C 1
ATOM 703 O O . ILE A 1 83 ? 4.526 8.767 0.888 1.00 97.56 83 ILE A O 1
ATOM 707 N N . TYR A 1 84 ? 5.177 7.081 -0.450 1.00 97.81 84 TYR A N 1
ATOM 708 C CA . TYR A 1 84 ? 4.357 6.030 0.154 1.00 97.81 84 TYR A CA 1
ATOM 709 C C . TYR A 1 84 ? 4.615 5.902 1.661 1.00 97.81 84 TYR A C 1
ATOM 711 O O . TYR A 1 84 ? 3.681 5.951 2.462 1.00 97.81 84 TYR A O 1
ATOM 719 N N . GLY A 1 85 ? 5.886 5.797 2.064 1.00 93.88 85 GLY A N 1
ATOM 720 C CA . GLY A 1 85 ? 6.269 5.679 3.471 1.00 93.88 85 GLY A CA 1
ATOM 721 C C . GLY A 1 85 ? 5.883 6.907 4.298 1.00 93.88 85 GLY A C 1
ATOM 722 O O . GLY A 1 85 ? 5.314 6.763 5.381 1.00 93.88 85 GLY A O 1
ATOM 723 N N . ASN A 1 86 ? 6.138 8.108 3.774 1.00 96.56 86 ASN A N 1
ATOM 724 C CA . ASN A 1 86 ? 5.770 9.358 4.443 1.00 96.56 86 ASN A CA 1
ATOM 725 C C . ASN A 1 86 ? 4.250 9.500 4.576 1.00 96.56 86 ASN A C 1
ATOM 727 O O . ASN A 1 86 ? 3.760 9.888 5.629 1.00 96.56 86 ASN A O 1
ATOM 731 N N . LEU A 1 87 ? 3.494 9.134 3.541 1.00 97.00 87 LEU A N 1
ATOM 732 C CA . LEU A 1 87 ? 2.035 9.167 3.564 1.00 97.00 87 LEU A CA 1
ATOM 733 C C . LEU A 1 87 ? 1.457 8.253 4.656 1.00 97.00 87 LEU A C 1
ATOM 735 O O . LEU A 1 87 ? 0.521 8.639 5.356 1.00 97.00 87 LEU A O 1
ATOM 739 N N . ILE A 1 88 ? 2.023 7.057 4.832 1.00 95.12 88 ILE A N 1
ATOM 740 C CA . ILE A 1 88 ? 1.608 6.153 5.909 1.00 95.12 88 ILE A CA 1
ATOM 741 C C . ILE A 1 88 ? 1.899 6.769 7.280 1.00 95.12 88 ILE A C 1
ATOM 743 O O . ILE A 1 88 ? 0.992 6.863 8.105 1.00 95.12 88 ILE A O 1
ATOM 747 N N . ARG A 1 89 ? 3.147 7.188 7.519 1.00 93.38 89 ARG A N 1
ATOM 748 C CA . ARG A 1 89 ? 3.620 7.613 8.847 1.00 93.38 89 ARG A CA 1
ATOM 749 C C . ARG A 1 89 ? 3.055 8.955 9.288 1.00 93.38 89 ARG A C 1
ATOM 751 O O . ARG A 1 89 ? 2.596 9.080 10.413 1.00 93.38 89 ARG A O 1
ATOM 758 N N . GLU A 1 90 ? 3.073 9.939 8.399 1.00 95.38 90 GLU A N 1
ATOM 759 C CA . GLU A 1 90 ? 2.769 11.332 8.742 1.00 95.38 90 GLU A CA 1
ATOM 760 C C . GLU A 1 90 ? 1.283 11.668 8.596 1.00 95.38 90 GLU A C 1
ATOM 762 O O . GLU A 1 90 ? 0.846 12.753 8.976 1.00 95.38 90 GLU A O 1
ATOM 767 N N . GLN A 1 91 ? 0.495 10.771 7.997 1.00 95.06 91 GLN A N 1
ATOM 768 C CA . GLN A 1 91 ? -0.897 11.066 7.694 1.00 95.06 91 GLN A CA 1
ATOM 769 C C . GLN A 1 91 ? -1.847 9.909 7.988 1.00 95.06 91 GLN A C 1
ATOM 771 O O . GLN A 1 91 ? -2.776 10.083 8.770 1.00 95.06 91 GLN A O 1
ATOM 776 N N . LEU A 1 92 ? -1.662 8.742 7.371 1.00 95.81 92 LEU A N 1
ATOM 777 C CA . LEU A 1 92 ? -2.667 7.680 7.468 1.00 95.81 92 LEU A CA 1
ATOM 778 C C . LEU A 1 92 ? -2.721 7.017 8.844 1.00 95.81 92 LEU A C 1
ATOM 780 O O . LEU A 1 92 ? -3.820 6.769 9.326 1.00 95.81 92 LEU A O 1
ATOM 784 N N . ILE A 1 93 ? -1.573 6.732 9.465 1.00 93.88 93 ILE A N 1
ATOM 785 C CA . ILE A 1 93 ? -1.525 6.175 10.825 1.00 93.88 93 ILE A CA 1
ATOM 786 C C . ILE A 1 93 ? -2.111 7.172 11.838 1.00 93.88 93 ILE A C 1
ATOM 788 O O . ILE A 1 93 ? -3.037 6.778 12.542 1.00 93.88 93 ILE A O 1
ATOM 792 N N . PRO A 1 94 ? -1.703 8.458 11.866 1.00 94.38 94 PRO A N 1
ATOM 793 C CA . PRO A 1 94 ? -2.330 9.442 12.749 1.00 94.38 94 PRO A CA 1
ATOM 794 C C . PRO A 1 94 ? -3.852 9.562 12.561 1.00 94.38 94 PRO A C 1
ATOM 796 O O . PRO A 1 94 ? -4.603 9.513 13.530 1.00 94.38 94 PRO A O 1
ATOM 799 N N . GLU A 1 95 ? -4.340 9.644 11.315 1.00 95.19 95 GLU A N 1
ATOM 800 C CA . GLU A 1 95 ? -5.787 9.704 11.033 1.00 95.19 95 GLU A CA 1
ATOM 801 C C . GLU A 1 95 ? -6.532 8.419 11.459 1.00 95.19 95 GLU A C 1
ATOM 803 O O . GLU A 1 95 ? -7.739 8.449 11.722 1.00 95.19 95 GLU A O 1
ATOM 808 N N . LEU A 1 96 ? -5.839 7.277 11.489 1.00 94.62 96 LEU A N 1
ATOM 809 C CA . LEU A 1 96 ? -6.372 5.993 11.942 1.00 94.62 96 LEU A CA 1
ATOM 810 C C . LEU A 1 96 ? -6.464 5.954 13.479 1.00 94.62 96 LEU A C 1
ATOM 812 O O . LEU A 1 96 ? -7.508 5.576 14.019 1.00 94.62 96 LEU A O 1
ATOM 816 N N . GLU A 1 97 ? -5.435 6.448 14.167 1.00 92.12 97 GLU A N 1
ATOM 817 C CA . GLU A 1 97 ? -5.386 6.582 15.628 1.00 92.12 97 GLU A CA 1
ATOM 818 C C . GLU A 1 97 ? -6.462 7.529 16.163 1.00 92.12 97 GLU A C 1
ATOM 820 O O . GLU A 1 97 ? -7.152 7.189 17.124 1.00 92.12 97 GLU A O 1
ATOM 825 N N . GLU A 1 98 ? -6.697 8.662 15.493 1.00 93.75 98 GLU A N 1
ATOM 826 C CA . GLU A 1 98 ? -7.783 9.598 15.828 1.00 93.75 98 GLU A CA 1
ATOM 827 C C . GLU A 1 98 ? -9.173 8.938 15.809 1.00 93.75 98 GLU A C 1
ATOM 829 O O . GLU A 1 98 ? -10.090 9.374 16.505 1.00 93.75 98 GLU A O 1
ATOM 834 N N . ARG A 1 99 ? -9.343 7.867 15.026 1.00 93.25 99 ARG A N 1
ATOM 835 C CA . ARG A 1 99 ? -10.591 7.091 14.940 1.00 93.25 99 ARG A CA 1
ATOM 836 C C . ARG A 1 99 ? -10.649 5.926 15.930 1.00 93.25 99 ARG A C 1
ATOM 838 O O . ARG A 1 99 ? -11.585 5.132 15.858 1.00 93.25 99 ARG A O 1
ATOM 845 N N . GLY A 1 100 ? -9.677 5.825 16.836 1.00 91.06 100 GLY A N 1
ATOM 846 C CA . GLY A 1 100 ? -9.599 4.787 17.863 1.00 91.06 100 GLY A CA 1
ATOM 847 C C . GLY A 1 100 ? -8.906 3.498 17.418 1.00 91.06 100 GLY A C 1
ATOM 848 O O . GLY A 1 100 ? -9.053 2.480 18.090 1.00 91.06 100 GLY A O 1
ATOM 849 N N . TYR A 1 101 ? -8.168 3.514 16.305 1.00 90.31 101 TYR A N 1
ATOM 850 C CA . TYR A 1 101 ? -7.420 2.357 15.812 1.00 90.31 101 TYR A CA 1
ATOM 851 C C . TYR A 1 101 ? -5.916 2.599 15.961 1.00 90.31 101 TYR A C 1
ATOM 853 O O . TYR A 1 101 ? -5.340 3.402 15.234 1.00 90.31 101 TYR A O 1
ATOM 861 N N . SER A 1 102 ? -5.263 1.883 16.872 1.00 85.62 102 SER A N 1
ATOM 862 C CA . SER A 1 102 ? -3.817 2.006 17.089 1.00 85.62 102 SER A CA 1
ATOM 863 C C . SER A 1 102 ? -3.048 0.908 16.362 1.00 85.62 102 SER A C 1
ATOM 865 O O . SER A 1 102 ? -3.365 -0.274 16.504 1.00 85.62 102 SER A O 1
ATOM 867 N N . LEU A 1 103 ? -2.010 1.293 15.614 1.00 83.19 103 LEU A N 1
ATOM 868 C CA . LEU A 1 103 ? -1.058 0.355 15.023 1.00 83.19 103 LEU A CA 1
ATOM 869 C C 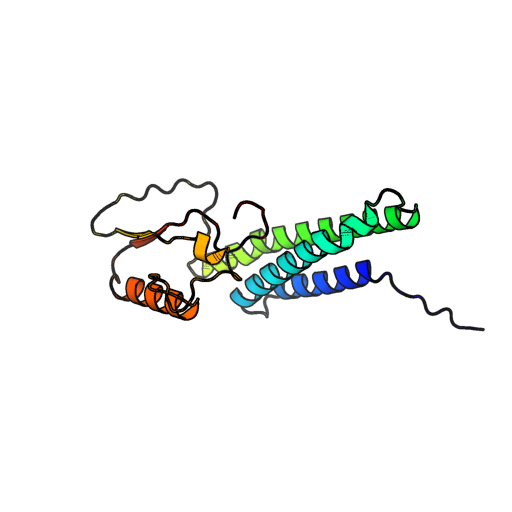. LEU A 1 103 ? 0.172 0.264 15.924 1.00 83.19 103 LEU A C 1
ATOM 871 O O . LEU A 1 103 ? 0.917 1.226 16.071 1.00 83.19 103 LEU A O 1
ATOM 875 N N . LEU A 1 104 ? 0.394 -0.906 16.512 1.00 81.88 104 LEU A N 1
ATOM 876 C CA . LEU A 1 104 ? 1.492 -1.130 17.446 1.00 81.88 104 LEU A CA 1
ATOM 877 C C . LEU A 1 104 ? 2.571 -1.956 16.743 1.00 81.88 104 LEU A C 1
ATOM 879 O O . LEU A 1 104 ? 2.312 -3.066 16.284 1.00 81.88 104 LEU A O 1
ATOM 883 N N . TYR A 1 105 ? 3.771 -1.388 16.628 1.00 72.75 105 TYR A N 1
ATOM 884 C CA . TYR A 1 105 ? 4.931 -2.012 15.993 1.00 72.75 105 TYR A CA 1
ATOM 885 C C . TYR A 1 105 ? 6.122 -1.962 16.951 1.00 72.75 105 TYR A C 1
ATOM 887 O O . TYR A 1 105 ? 6.332 -0.950 17.619 1.00 72.75 105 TYR A O 1
ATOM 895 N N . ASP A 1 106 ? 6.866 -3.068 17.041 1.00 70.19 106 ASP A N 1
ATOM 896 C CA . ASP A 1 106 ? 8.042 -3.224 17.918 1.00 70.19 106 ASP A CA 1
ATOM 897 C C . ASP A 1 106 ? 7.782 -2.879 19.402 1.00 70.19 106 ASP A C 1
ATOM 899 O O . ASP A 1 106 ? 8.661 -2.471 20.156 1.00 70.19 106 ASP A O 1
ATOM 903 N N . SER A 1 107 ? 6.527 -3.024 19.830 1.00 75.19 107 SER A N 1
ATOM 904 C CA . SER A 1 107 ? 6.074 -2.752 21.192 1.00 75.19 107 SER A CA 1
ATOM 905 C C . SER A 1 107 ? 5.602 -4.053 21.827 1.00 75.19 107 SER A C 1
ATOM 907 O O . SER A 1 107 ? 4.732 -4.735 21.285 1.00 75.19 107 SER A O 1
ATOM 909 N N . VAL A 1 108 ? 6.156 -4.407 22.987 1.00 72.94 108 VAL A N 1
ATOM 910 C CA . VAL A 1 108 ? 5.680 -5.560 23.761 1.00 72.94 108 VAL A CA 1
ATOM 911 C C . VAL A 1 108 ? 4.444 -5.139 24.543 1.00 72.94 108 VAL A C 1
ATOM 913 O O . VAL A 1 108 ? 4.523 -4.273 25.412 1.00 72.94 108 VAL A O 1
ATOM 916 N N . ILE A 1 109 ? 3.310 -5.771 24.256 1.00 76.56 109 ILE A N 1
ATOM 917 C CA . ILE A 1 109 ? 2.065 -5.567 24.998 1.00 76.56 109 ILE A CA 1
ATOM 918 C C . ILE A 1 109 ? 1.815 -6.832 25.818 1.00 76.56 109 ILE A C 1
ATOM 920 O O . ILE A 1 109 ? 1.389 -7.843 25.254 1.00 76.56 109 ILE A O 1
ATOM 924 N N . PRO A 1 110 ? 2.104 -6.833 27.129 1.00 75.69 110 PRO A N 1
ATOM 925 C CA . PRO A 1 110 ? 1.751 -7.963 27.970 1.00 75.69 110 PRO A CA 1
ATOM 926 C C . PRO A 1 110 ? 0.224 -8.036 28.079 1.00 75.69 110 PRO A C 1
ATOM 928 O O . PRO A 1 110 ? -0.414 -7.129 28.611 1.00 75.69 110 PRO A O 1
ATOM 931 N N . VAL A 1 111 ? -0.366 -9.114 27.563 1.00 78.25 111 VAL A N 1
ATOM 932 C CA . VAL A 1 111 ? -1.789 -9.420 27.746 1.00 78.25 111 VAL A CA 1
ATOM 933 C C . VAL A 1 111 ? -1.898 -10.553 28.759 1.00 78.25 111 VAL A C 1
ATOM 935 O O . VAL A 1 111 ? -1.529 -11.691 28.469 1.00 78.25 111 VAL A O 1
ATOM 938 N N . GLU A 1 112 ? -2.390 -10.249 29.960 1.00 81.12 112 GLU A N 1
ATOM 939 C CA . GLU A 1 112 ? -2.693 -11.274 30.960 1.00 81.12 112 GLU A CA 1
ATOM 940 C C . GLU A 1 112 ? -3.935 -12.063 30.538 1.00 81.12 112 GLU A C 1
ATOM 942 O O . GLU A 1 112 ? -5.022 -11.501 30.382 1.00 81.12 112 GLU A O 1
ATOM 947 N N . LEU A 1 113 ? -3.784 -13.377 30.373 1.00 84.94 113 LEU A N 1
ATOM 948 C CA . LEU A 1 113 ? -4.906 -14.262 30.079 1.00 84.94 113 LEU A CA 1
ATOM 949 C C . LEU A 1 113 ? -5.782 -14.406 31.328 1.00 84.94 113 LEU A C 1
ATOM 951 O O . LEU A 1 113 ? -5.336 -14.883 32.369 1.00 84.94 113 LEU A O 1
ATOM 955 N N . ASN A 1 114 ? -7.038 -13.985 31.217 1.00 89.00 114 ASN A N 1
ATOM 956 C CA . ASN A 1 114 ? -8.056 -14.095 32.258 1.00 89.00 114 ASN A CA 1
ATOM 957 C C . ASN A 1 114 ? -9.444 -14.234 31.609 1.00 89.00 114 ASN A C 1
ATOM 959 O O . ASN A 1 114 ? -9.569 -14.192 30.388 1.00 89.00 114 ASN A O 1
ATOM 963 N N . GLU A 1 115 ? -10.502 -14.362 32.412 1.00 87.94 115 GLU A N 1
ATOM 964 C CA . GLU A 1 115 ? -11.873 -14.552 31.906 1.00 87.94 115 GLU A CA 1
ATOM 965 C C . GLU A 1 115 ? -12.407 -13.372 31.071 1.00 87.94 115 GLU A C 1
ATOM 967 O O . GLU A 1 115 ? -13.408 -13.504 30.370 1.00 87.94 115 GLU A O 1
ATOM 972 N N . LYS A 1 116 ? -11.743 -12.211 31.106 1.00 90.75 116 LYS A N 1
ATOM 973 C CA . LYS A 1 116 ? -12.088 -11.048 30.282 1.00 90.75 116 LYS A CA 1
ATOM 974 C C . LYS A 1 116 ? -11.399 -11.051 28.918 1.00 90.75 116 LYS A C 1
ATOM 976 O O . LYS A 1 116 ? -11.639 -10.124 28.153 1.00 90.75 116 LYS A O 1
ATOM 981 N N . VAL A 1 117 ? -10.552 -12.033 28.612 1.00 91.69 117 VAL A N 1
ATOM 982 C CA . VAL A 1 117 ? -9.823 -12.121 27.341 1.00 91.69 117 VAL A CA 1
ATOM 983 C C . VAL A 1 117 ? -10.306 -13.331 26.554 1.00 91.69 117 VAL A C 1
ATOM 985 O O . VAL A 1 117 ? -10.315 -14.448 27.063 1.00 91.69 117 VAL A O 1
ATOM 988 N N . VAL A 1 118 ? -10.665 -13.112 25.291 1.00 91.88 118 VAL A N 1
ATOM 989 C CA . VAL A 1 118 ? -10.990 -14.177 24.340 1.00 91.88 118 VAL A CA 1
ATOM 990 C C . VAL A 1 118 ? -9.922 -14.206 23.265 1.00 91.88 118 VAL A C 1
ATOM 992 O O . VAL A 1 118 ? -9.700 -13.220 22.564 1.00 91.88 118 VAL A O 1
ATOM 995 N N . LEU A 1 119 ? -9.260 -15.351 23.134 1.00 90.56 119 LEU A N 1
ATOM 996 C CA . LEU A 1 119 ? -8.275 -15.568 22.090 1.00 90.56 119 LEU A CA 1
ATOM 997 C C . LEU A 1 119 ? -8.967 -16.172 20.866 1.00 90.56 119 LEU A C 1
ATOM 999 O O . LEU A 1 119 ? -9.505 -17.276 20.934 1.00 90.56 119 LEU A O 1
ATOM 1003 N N . VAL A 1 120 ? -8.938 -15.456 19.748 1.00 89.19 120 VAL A N 1
ATOM 1004 C CA . VAL A 1 120 ? -9.431 -15.944 18.460 1.00 89.19 120 VAL A CA 1
ATOM 1005 C C . VAL A 1 120 ? -8.213 -16.345 17.642 1.00 89.19 120 VAL A C 1
ATOM 1007 O O . VAL A 1 120 ? -7.544 -15.505 17.042 1.00 89.19 120 VAL A O 1
ATOM 1010 N N . MET A 1 121 ? -7.884 -17.633 17.675 1.00 86.94 121 MET A N 1
ATOM 1011 C CA . MET A 1 121 ? -6.828 -18.190 16.836 1.00 86.94 121 MET A CA 1
ATOM 1012 C C . MET A 1 121 ? -7.401 -18.493 15.458 1.00 86.94 121 MET A C 1
ATOM 1014 O O . MET A 1 121 ? -8.423 -19.168 15.355 1.00 86.94 121 MET A O 1
ATOM 1018 N N . MET A 1 122 ? -6.731 -18.027 14.410 1.00 83.62 122 MET A N 1
ATOM 1019 C CA . MET A 1 122 ? -7.073 -18.406 13.044 1.00 83.62 122 MET A CA 1
ATOM 1020 C C . MET A 1 122 ? -5.866 -18.982 12.321 1.00 83.62 122 MET A C 1
ATOM 1022 O O . MET A 1 122 ? -4.732 -18.537 12.517 1.00 83.62 122 MET A O 1
ATOM 1026 N N . ASP A 1 123 ? -6.132 -19.922 11.421 1.00 80.94 123 ASP A N 1
ATOM 1027 C CA . ASP A 1 123 ? -5.147 -20.317 10.428 1.00 80.94 123 ASP A CA 1
ATOM 1028 C C . ASP A 1 123 ? -5.087 -19.265 9.313 1.00 80.94 123 ASP A C 1
ATOM 1030 O O . ASP A 1 123 ? -5.868 -19.254 8.358 1.00 80.94 123 ASP A O 1
ATOM 1034 N N . SER A 1 124 ? -4.127 -18.355 9.443 1.00 80.31 124 SER A N 1
ATOM 1035 C CA . SER A 1 124 ? -3.864 -17.312 8.453 1.00 80.31 124 SER A CA 1
ATOM 1036 C C . SER A 1 124 ? -3.368 -17.840 7.106 1.00 80.31 124 SER A C 1
ATOM 1038 O O . SER A 1 124 ? -3.455 -17.110 6.119 1.00 80.31 124 SER A O 1
ATOM 1040 N N . GLN A 1 125 ? -2.883 -19.088 7.021 1.00 76.69 125 GLN A N 1
ATOM 1041 C CA . GLN A 1 125 ? -2.449 -19.681 5.751 1.00 76.69 125 GLN A CA 1
ATOM 1042 C C . GLN A 1 125 ? -3.607 -19.756 4.748 1.00 76.69 125 GLN A C 1
ATOM 1044 O O . GLN A 1 125 ? -3.395 -19.616 3.541 1.00 76.69 125 GLN A O 1
ATOM 1049 N N . TRP A 1 126 ? -4.846 -19.875 5.243 1.00 74.12 126 TRP A N 1
ATOM 1050 C CA . TRP A 1 126 ? -6.046 -19.815 4.416 1.00 74.12 126 TRP A CA 1
ATOM 1051 C C . TRP A 1 126 ? -6.072 -18.558 3.538 1.00 74.12 126 TRP A C 1
ATOM 1053 O O . TRP A 1 126 ? -6.452 -18.643 2.373 1.00 74.12 126 TRP A O 1
ATOM 1063 N N . PHE A 1 127 ? -5.639 -17.397 4.040 1.00 74.00 127 PHE A N 1
ATOM 1064 C CA . PHE A 1 127 ? -5.661 -16.136 3.287 1.00 74.00 127 PHE A CA 1
ATOM 1065 C C . PHE A 1 127 ? -4.586 -16.045 2.199 1.00 74.00 127 PHE A C 1
ATOM 1067 O O . PHE A 1 127 ? -4.784 -15.336 1.215 1.00 74.00 127 PHE A O 1
ATOM 1074 N N . LEU A 1 128 ? -3.503 -16.813 2.321 1.00 70.62 128 LEU A N 1
ATOM 1075 C CA . LEU A 1 128 ? -2.409 -16.819 1.350 1.00 70.62 128 LEU A CA 1
ATOM 1076 C C . LEU A 1 128 ? -2.748 -17.610 0.079 1.00 70.62 128 LEU A C 1
ATOM 1078 O O . LEU A 1 128 ? -2.317 -17.257 -1.017 1.00 70.62 128 LEU A O 1
ATOM 1082 N N . ASN A 1 129 ? -3.576 -18.649 0.201 1.00 68.19 129 ASN A N 1
ATOM 1083 C CA . ASN A 1 129 ? -3.947 -19.531 -0.905 1.00 68.19 129 ASN A CA 1
ATOM 1084 C C . ASN A 1 129 ? -5.244 -19.079 -1.591 1.00 68.19 129 ASN A C 1
ATOM 1086 O O . ASN A 1 129 ? -6.260 -19.772 -1.570 1.00 68.19 129 ASN A O 1
ATOM 1090 N N . ILE A 1 130 ? -5.232 -17.902 -2.224 1.00 61.94 130 ILE A N 1
ATOM 1091 C CA . ILE A 1 130 ? -6.417 -17.359 -2.922 1.00 61.94 130 ILE A CA 1
ATOM 1092 C C . ILE A 1 130 ? -6.932 -18.248 -4.069 1.00 61.94 130 ILE A C 1
ATOM 1094 O O . ILE A 1 130 ? -8.119 -18.204 -4.379 1.00 61.94 130 ILE A O 1
ATOM 1098 N N . HIS A 1 131 ? -6.063 -19.058 -4.680 1.00 61.69 131 HIS A N 1
ATOM 1099 C CA . HIS A 1 131 ? -6.394 -19.926 -5.819 1.00 61.69 131 HIS A CA 1
ATOM 1100 C C . HIS A 1 131 ? -6.562 -21.406 -5.454 1.00 61.69 131 HIS A C 1
ATOM 1102 O O . HIS A 1 131 ? -6.911 -22.199 -6.322 1.00 61.69 131 HIS A O 1
ATOM 1108 N N . ASP A 1 132 ? -6.332 -21.765 -4.193 1.00 64.88 132 ASP A N 1
ATOM 1109 C CA . ASP A 1 132 ? -6.417 -23.138 -3.688 1.00 64.88 132 ASP A CA 1
ATOM 1110 C C . ASP A 1 132 ? -7.207 -23.141 -2.375 1.00 64.88 132 ASP A C 1
ATOM 1112 O O . ASP A 1 132 ? -6.738 -23.533 -1.305 1.00 64.88 132 ASP A O 1
ATOM 1116 N N . LYS A 1 133 ? -8.409 -22.558 -2.444 1.00 66.12 133 LYS A N 1
ATOM 1117 C CA . LYS A 1 133 ? -9.336 -22.528 -1.317 1.00 66.12 133 LYS A CA 1
ATOM 1118 C C . LYS A 1 133 ? -9.990 -23.901 -1.173 1.00 66.12 133 LYS A C 1
ATOM 1120 O O . LYS A 1 133 ? -10.325 -24.517 -2.187 1.00 66.12 133 LYS A O 1
ATOM 1125 N N . PRO A 1 134 ? -10.230 -24.368 0.062 1.00 64.12 134 PRO A N 1
ATOM 1126 C CA . PRO A 1 134 ? -10.869 -25.654 0.272 1.00 64.12 134 PRO A CA 1
ATOM 1127 C C . PRO A 1 134 ? -12.244 -25.692 -0.4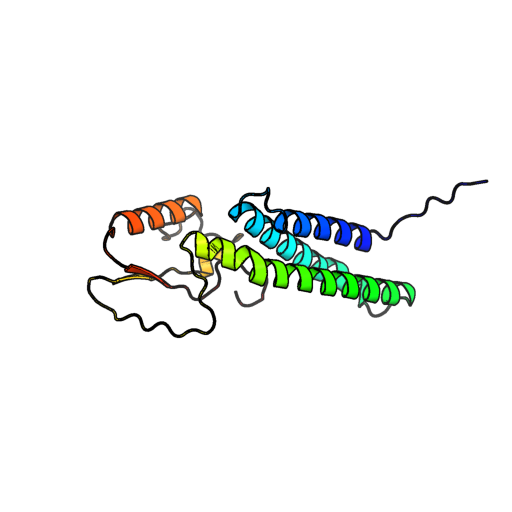12 1.00 64.12 134 PRO A C 1
ATOM 1129 O O . PRO A 1 134 ? -13.066 -24.798 -0.213 1.00 64.12 134 PRO A O 1
ATOM 1132 N N . GLY A 1 135 ? -12.479 -26.712 -1.240 1.00 64.44 135 GLY A N 1
ATOM 1133 C CA . GLY A 1 135 ? -13.740 -26.882 -1.962 1.00 64.44 135 GLY A CA 1
ATOM 1134 C C . GLY A 1 135 ? -14.936 -27.186 -1.042 1.00 64.44 135 GLY A C 1
ATOM 1135 O O . GLY A 1 135 ? -14.778 -27.291 0.175 1.00 64.44 135 GLY A O 1
ATOM 1136 N N . PRO A 1 136 ? -16.142 -27.388 -1.606 1.00 62.38 136 PRO A N 1
ATOM 1137 C CA . PRO A 1 136 ? -17.367 -27.666 -0.842 1.00 62.38 136 PRO A CA 1
ATOM 1138 C C . PRO A 1 136 ? -17.255 -28.865 0.116 1.00 62.38 136 PRO A C 1
ATOM 1140 O O . PRO A 1 136 ? -17.885 -28.875 1.168 1.00 62.38 136 PRO A O 1
ATOM 1143 N N . GLU A 1 137 ? -16.412 -29.836 -0.238 1.00 69.25 137 GLU A N 1
ATOM 1144 C CA . GLU A 1 137 ? -16.116 -31.061 0.520 1.00 69.25 137 GLU A CA 1
ATOM 1145 C C . GLU A 1 137 ? -15.201 -30.825 1.743 1.00 69.25 137 GLU A C 1
ATOM 1147 O O . GLU A 1 137 ? -14.919 -31.751 2.501 1.00 69.25 137 GLU A O 1
ATOM 1152 N N . SER A 1 138 ? -14.678 -29.608 1.926 1.00 69.69 138 SER A N 1
ATOM 1153 C CA . SER A 1 138 ? -13.769 -29.292 3.026 1.00 69.69 138 SER A CA 1
ATOM 1154 C C . SER A 1 138 ? -14.479 -29.226 4.377 1.00 69.69 138 SER A C 1
ATOM 1156 O O . SER A 1 138 ? -15.607 -28.736 4.486 1.00 69.69 138 SER A O 1
ATOM 1158 N N . SER A 1 139 ? -13.755 -29.640 5.420 1.00 69.25 139 SER A N 1
ATOM 1159 C CA . SER A 1 139 ? -14.151 -29.532 6.824 1.00 69.25 139 SER A CA 1
ATOM 1160 C C . SER A 1 139 ? -13.994 -28.125 7.414 1.00 69.25 139 SER A C 1
ATOM 1162 O O . SER A 1 139 ? -14.247 -27.948 8.601 1.00 69.25 139 SER A O 1
ATOM 1164 N N . CYS A 1 140 ? -13.535 -27.139 6.637 1.00 67.88 140 CYS A N 1
ATOM 1165 C CA . CYS A 1 140 ? -13.467 -25.746 7.083 1.00 67.88 140 CYS A CA 1
ATOM 1166 C C . CYS A 1 140 ? -14.873 -25.161 7.285 1.00 67.88 140 CYS A C 1
ATOM 1168 O O . CYS A 1 140 ? -15.742 -25.335 6.428 1.00 67.88 140 CYS A O 1
ATOM 1170 N N . GLU A 1 141 ? -15.060 -24.437 8.392 1.00 70.25 141 GLU A N 1
ATOM 1171 C CA . GLU A 1 141 ? -16.316 -23.747 8.726 1.00 70.25 141 GLU A CA 1
ATOM 1172 C C . GLU A 1 141 ? -16.576 -22.586 7.749 1.00 70.25 141 GLU A C 1
ATOM 1174 O O . GLU A 1 141 ? -17.604 -22.578 7.070 1.00 70.25 141 GLU A O 1
ATOM 1179 N N . ALA A 1 142 ? -15.576 -21.719 7.543 1.00 74.69 142 ALA A N 1
ATOM 1180 C CA . ALA A 1 142 ? -15.606 -20.659 6.537 1.00 74.69 142 ALA A CA 1
ATOM 1181 C C . ALA A 1 142 ? -14.956 -21.079 5.204 1.00 74.69 142 ALA A C 1
ATOM 1183 O O . ALA A 1 142 ? -13.766 -21.404 5.127 1.00 74.69 142 ALA A O 1
ATOM 1184 N N . ARG A 1 143 ? -15.725 -21.003 4.113 1.00 76.94 143 ARG A N 1
ATOM 1185 C CA . ARG A 1 143 ? -15.291 -21.302 2.734 1.00 76.94 143 ARG A CA 1
ATOM 1186 C C . ARG A 1 143 ? -15.120 -20.049 1.876 1.00 76.94 143 ARG A C 1
ATOM 1188 O O . ARG A 1 143 ? -14.488 -20.105 0.822 1.00 76.94 143 ARG A O 1
ATOM 1195 N N . SER A 1 144 ? -15.628 -18.905 2.330 1.00 78.56 144 SER A N 1
ATOM 1196 C CA . SER A 1 144 ? -15.469 -17.603 1.672 1.00 78.56 144 SER A CA 1
ATOM 1197 C C . SER A 1 144 ? -15.056 -16.502 2.654 1.00 78.56 144 SER A C 1
ATOM 1199 O O . SER A 1 144 ? -15.163 -16.656 3.869 1.00 78.56 144 SER A O 1
ATOM 1201 N N . ILE A 1 145 ? -14.578 -15.369 2.123 1.00 80.06 145 ILE A N 1
ATOM 1202 C CA . ILE A 1 145 ? -14.237 -14.191 2.942 1.00 80.06 145 ILE A CA 1
ATOM 1203 C C . ILE A 1 145 ? -15.488 -13.645 3.641 1.00 80.06 145 ILE A C 1
ATOM 1205 O O . ILE A 1 145 ? -15.401 -13.197 4.782 1.00 80.06 145 ILE A O 1
ATOM 1209 N N . ASP A 1 146 ? -16.645 -13.707 2.980 1.00 83.69 146 ASP A N 1
ATOM 1210 C CA . ASP A 1 146 ? -17.913 -13.245 3.543 1.00 83.69 146 ASP A CA 1
ATOM 1211 C C . ASP A 1 146 ? -18.373 -14.134 4.704 1.00 83.69 146 ASP A C 1
ATOM 1213 O O . ASP A 1 146 ? -18.809 -13.615 5.732 1.00 83.69 146 ASP A O 1
ATOM 1217 N N . GLU A 1 147 ? -18.220 -15.456 4.576 1.00 84.50 147 GLU A N 1
ATOM 1218 C CA . GLU A 1 147 ? -18.494 -16.413 5.658 1.00 84.50 147 GLU A CA 1
ATOM 1219 C C . GLU A 1 147 ? -17.546 -16.199 6.841 1.00 84.50 147 GLU A C 1
ATOM 1221 O O . GLU A 1 147 ? -18.008 -16.035 7.968 1.00 84.50 147 GLU A O 1
ATOM 1226 N N . PHE A 1 148 ? -16.241 -16.072 6.582 1.00 84.94 148 PHE A N 1
ATOM 1227 C CA . PHE A 1 148 ? -15.259 -15.752 7.619 1.00 84.94 148 PHE A CA 1
ATOM 1228 C C . PHE A 1 148 ? -15.602 -14.436 8.341 1.00 84.94 148 PHE A C 1
ATOM 1230 O O . PHE A 1 148 ? -15.564 -14.346 9.569 1.00 84.94 148 PHE A O 1
ATOM 1237 N N . ALA A 1 149 ? -15.971 -13.395 7.588 1.00 86.62 149 ALA A N 1
ATOM 1238 C CA . ALA A 1 149 ? -16.359 -12.112 8.160 1.00 86.62 149 ALA A CA 1
ATOM 1239 C C . ALA A 1 149 ? -17.650 -12.212 8.988 1.00 86.62 149 ALA A C 1
ATOM 1241 O O . ALA A 1 149 ? -17.794 -11.492 9.978 1.00 86.62 149 ALA A O 1
ATOM 1242 N N . ALA A 1 150 ? -18.592 -13.072 8.595 1.00 88.81 150 ALA A N 1
ATOM 1243 C CA . ALA A 1 150 ? -19.809 -13.330 9.353 1.00 88.81 150 ALA A CA 1
ATOM 1244 C C . ALA A 1 150 ? -19.511 -14.059 10.673 1.00 88.81 150 ALA A C 1
ATOM 1246 O O . ALA A 1 150 ? -19.995 -13.622 11.718 1.00 88.81 150 ALA A O 1
ATOM 1247 N N . GLU A 1 151 ? -18.662 -15.088 10.651 1.00 88.62 151 GLU A N 1
ATOM 1248 C CA . GLU A 1 151 ? -18.220 -15.808 11.852 1.00 88.62 151 GLU A CA 1
ATOM 1249 C C . GLU A 1 151 ? -17.480 -14.885 12.822 1.00 88.62 151 GLU A C 1
ATOM 1251 O O . GLU A 1 151 ? -17.825 -14.813 14.002 1.00 88.62 151 GLU A O 1
ATOM 1256 N N . LEU A 1 152 ? -16.522 -14.093 12.328 1.00 89.31 152 LEU A N 1
ATOM 1257 C CA . LEU A 1 152 ? -15.795 -13.148 13.173 1.00 89.31 152 LEU A CA 1
ATOM 1258 C C . LEU A 1 152 ? -16.744 -12.117 13.802 1.00 89.31 152 LEU A C 1
ATOM 1260 O O . LEU A 1 152 ? -16.627 -11.814 14.989 1.00 89.31 152 LEU A O 1
ATOM 1264 N N . LYS A 1 153 ? -17.729 -11.611 13.045 1.00 91.06 153 LYS A N 1
ATOM 1265 C CA . LYS A 1 153 ? -18.775 -10.725 13.587 1.00 91.06 153 LYS A CA 1
ATOM 1266 C C . LYS A 1 153 ? -19.605 -11.410 14.668 1.00 91.06 153 LYS A C 1
ATOM 1268 O O . LYS A 1 153 ? -19.942 -10.760 15.655 1.00 91.06 153 LYS A O 1
ATOM 1273 N N . GLN A 1 154 ? -19.933 -12.688 14.500 1.00 92.00 154 GLN A N 1
ATOM 1274 C CA . GLN A 1 154 ? -20.675 -13.452 15.499 1.00 92.00 154 GLN A CA 1
ATOM 1275 C C . GLN A 1 154 ? -19.860 -13.624 16.787 1.00 92.00 154 GLN A C 1
ATOM 1277 O O . GLN A 1 154 ? -20.398 -13.391 17.867 1.00 92.00 154 GLN A O 1
ATOM 1282 N N . ILE A 1 155 ? -18.564 -13.939 16.676 1.00 91.06 155 ILE A N 1
ATOM 1283 C CA . ILE A 1 155 ? -17.645 -14.037 17.820 1.00 91.06 155 ILE A CA 1
ATOM 1284 C C . ILE A 1 155 ? -17.530 -12.689 18.543 1.00 91.06 155 ILE A C 1
ATOM 1286 O O . ILE A 1 155 ? -17.582 -12.642 19.771 1.00 91.06 155 ILE A O 1
ATOM 1290 N N . VAL A 1 156 ? -17.409 -11.582 17.805 1.00 91.94 156 VAL A N 1
ATOM 1291 C CA . VAL A 1 156 ? -17.395 -10.228 18.388 1.00 91.94 156 VAL A CA 1
ATOM 1292 C C . VAL A 1 156 ? -18.707 -9.944 19.126 1.00 91.94 156 VAL A C 1
ATOM 1294 O O . VAL A 1 156 ? -18.691 -9.460 20.256 1.00 91.94 156 VAL A O 1
ATOM 1297 N N . ALA A 1 157 ? -19.849 -10.280 18.522 1.00 92.81 157 ALA A N 1
ATOM 1298 C CA . ALA A 1 157 ? -21.165 -10.038 19.107 1.00 92.81 157 ALA A CA 1
ATOM 1299 C C . ALA A 1 157 ? -21.440 -10.884 20.364 1.00 92.81 157 ALA A C 1
ATOM 1301 O O . ALA A 1 157 ? -22.148 -10.422 21.259 1.00 92.81 157 ALA A O 1
ATOM 1302 N N . SER A 1 158 ? -20.890 -12.100 20.457 1.00 93.56 158 SER A N 1
ATOM 1303 C CA . SER A 1 158 ? -21.081 -12.980 21.617 1.00 93.56 158 SER A CA 1
ATOM 1304 C C . SER A 1 158 ? -20.209 -12.619 22.824 1.00 93.56 158 SER A C 1
ATOM 1306 O O . SER A 1 158 ? -20.459 -13.131 23.913 1.00 93.56 158 SER A O 1
ATOM 1308 N N . HIS A 1 159 ? -19.222 -11.733 22.662 1.00 92.88 159 HIS A N 1
ATOM 1309 C CA . HIS A 1 159 ? -18.272 -11.353 23.714 1.00 92.88 159 HIS A CA 1
ATOM 1310 C C . HIS A 1 159 ? -18.186 -9.817 23.901 1.00 92.88 159 HIS A C 1
ATOM 1312 O O . HIS A 1 159 ? -17.103 -9.237 23.824 1.00 92.88 159 HIS A O 1
ATOM 1318 N N . PRO A 1 160 ? -19.309 -9.119 24.175 1.00 89.12 160 PRO A N 1
ATOM 1319 C CA . PRO A 1 160 ? -19.391 -7.652 24.107 1.00 89.12 160 PRO A CA 1
ATOM 1320 C C . PRO A 1 160 ? -18.561 -6.899 25.162 1.00 89.12 160 PRO A C 1
ATOM 1322 O O . PRO A 1 160 ? -18.286 -5.716 24.984 1.00 89.12 160 PRO A O 1
ATOM 1325 N N . ASN A 1 161 ? -18.173 -7.559 26.259 1.00 91.25 161 ASN A N 1
ATOM 1326 C CA . ASN A 1 161 ? -17.435 -6.957 27.381 1.00 91.25 161 ASN A CA 1
ATOM 1327 C C . ASN A 1 161 ? -16.062 -7.610 27.613 1.00 91.25 161 ASN A C 1
ATOM 1329 O O . ASN A 1 161 ? -15.499 -7.500 28.704 1.00 91.25 161 ASN A O 1
ATOM 1333 N N . GLN A 1 162 ? -15.550 -8.334 26.620 1.00 91.31 162 GLN A N 1
ATOM 1334 C CA . GLN A 1 162 ? -14.263 -9.016 26.695 1.00 91.31 162 GLN A CA 1
ATOM 1335 C C . GLN A 1 162 ? -13.305 -8.436 25.654 1.00 91.31 162 GLN A C 1
ATOM 1337 O O . GLN A 1 162 ? -13.715 -7.961 24.597 1.00 91.31 162 GLN A O 1
ATOM 1342 N N . LEU A 1 163 ? -12.012 -8.463 25.962 1.00 89.56 163 LEU A N 1
ATOM 1343 C CA . LEU A 1 163 ? -10.954 -8.138 25.019 1.00 89.56 163 LEU A CA 1
ATOM 1344 C C . LEU A 1 163 ? -10.788 -9.314 24.055 1.00 89.56 163 LEU A C 1
ATOM 1346 O O . LEU A 1 163 ? -10.368 -10.395 24.468 1.00 89.56 163 LEU A O 1
ATOM 1350 N N . LEU A 1 164 ? -11.086 -9.100 22.776 1.00 91.56 164 LEU A N 1
ATOM 1351 C CA . LEU A 1 164 ? -10.787 -10.078 21.736 1.00 91.56 164 LEU A CA 1
ATOM 1352 C C . LEU A 1 164 ? -9.357 -9.874 21.240 1.00 91.56 164 LEU A C 1
ATOM 1354 O O . LEU A 1 164 ? -9.000 -8.793 20.773 1.00 91.56 164 LEU A O 1
ATOM 1358 N N . VAL A 1 165 ? -8.556 -10.933 21.308 1.00 89.62 165 VAL A N 1
ATOM 1359 C CA . VAL A 1 165 ? -7.195 -10.970 20.775 1.00 89.62 165 VAL A CA 1
ATOM 1360 C C . VAL A 1 165 ? -7.175 -11.921 19.594 1.00 89.62 165 VAL A C 1
ATOM 1362 O O . VAL A 1 165 ? -7.320 -13.133 19.751 1.00 89.62 165 VAL A O 1
ATOM 1365 N N . LEU A 1 166 ? -6.998 -11.358 18.406 1.00 88.56 166 LEU A N 1
ATOM 1366 C CA . LEU A 1 166 ? -6.868 -12.117 17.174 1.00 88.56 166 LEU A CA 1
ATOM 1367 C C . LEU A 1 166 ? -5.414 -12.559 16.996 1.00 88.56 166 LEU A C 1
ATOM 1369 O O . LEU A 1 166 ? -4.520 -11.716 16.945 1.00 88.56 166 LEU A O 1
ATOM 1373 N N . VAL A 1 167 ? -5.178 -13.865 16.895 1.00 88.12 167 VAL A N 1
ATOM 1374 C CA . VAL A 1 167 ? -3.833 -14.437 16.764 1.00 88.12 167 VAL A CA 1
ATOM 1375 C C . VAL A 1 167 ? -3.698 -15.134 15.416 1.00 88.12 167 VAL A C 1
ATOM 1377 O O . VAL A 1 167 ? -4.510 -15.990 15.065 1.00 88.12 167 VAL A O 1
ATOM 1380 N N . MET A 1 168 ? -2.654 -14.761 14.677 1.00 85.94 168 MET A N 1
ATOM 1381 C CA . MET A 1 168 ? -2.309 -15.292 13.360 1.00 85.94 168 MET A CA 1
ATOM 1382 C C . MET A 1 168 ? -0.791 -15.453 13.220 1.00 85.94 168 MET A C 1
ATOM 1384 O O . MET A 1 168 ? -0.031 -14.757 13.890 1.00 85.94 168 MET A O 1
ATOM 1388 N N . HIS A 1 169 ? -0.358 -16.378 12.361 1.00 80.94 169 HIS A N 1
ATOM 1389 C CA . HIS A 1 169 ? 1.062 -16.672 12.120 1.00 80.94 169 HIS A CA 1
ATOM 1390 C C . HIS A 1 169 ? 1.604 -15.971 10.866 1.00 80.94 169 HIS A C 1
ATOM 1392 O O . HIS A 1 169 ? 2.747 -15.523 10.850 1.00 80.94 169 HIS A O 1
ATOM 1398 N N . HIS A 1 170 ? 0.777 -15.857 9.829 1.00 77.75 170 HIS A N 1
ATOM 1399 C CA . HIS A 1 170 ? 1.079 -15.177 8.578 1.00 77.75 170 HIS A CA 1
ATOM 1400 C C . HIS A 1 170 ? 0.280 -13.869 8.483 1.00 77.75 170 HIS A C 1
ATOM 1402 O O . HIS A 1 170 ? -0.844 -13.799 8.991 1.00 77.75 170 HIS A O 1
ATOM 1408 N N . PRO A 1 171 ? 0.800 -12.838 7.799 1.00 68.25 171 PRO A N 1
ATOM 1409 C CA . PRO A 1 171 ? -0.015 -11.714 7.371 1.00 68.25 171 PRO A CA 1
ATOM 1410 C C . PR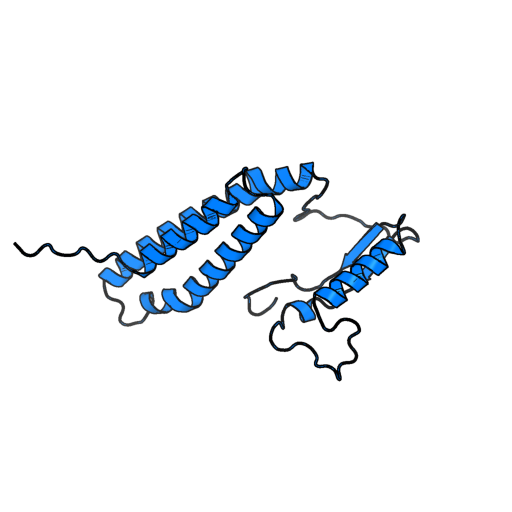O A 1 171 ? -1.143 -12.200 6.454 1.00 68.25 171 PRO A C 1
ATOM 1412 O O . PRO A 1 171 ? -0.991 -13.148 5.689 1.00 68.25 171 PRO A O 1
ATOM 1415 N N . MET A 1 172 ? -2.284 -11.515 6.495 1.00 66.62 172 MET A N 1
ATOM 1416 C CA . MET A 1 172 ? -3.465 -11.883 5.698 1.00 66.62 172 MET A CA 1
ATOM 1417 C C . MET A 1 172 ? -3.255 -11.700 4.182 1.00 66.62 172 MET A C 1
ATOM 1419 O O . MET A 1 172 ? -4.069 -12.162 3.392 1.00 66.62 1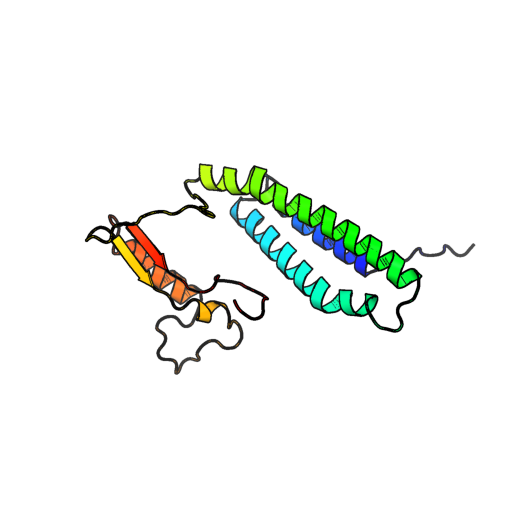72 MET A O 1
ATOM 1423 N N . TYR A 1 173 ? -2.183 -11.020 3.764 1.00 62.81 173 TYR A N 1
ATOM 1424 C CA . TYR A 1 173 ? -1.799 -10.843 2.365 1.00 62.81 173 TYR A CA 1
ATOM 1425 C C . TYR A 1 173 ? -0.280 -10.819 2.236 1.00 62.81 173 TYR A C 1
ATOM 1427 O O . TYR A 1 173 ? 0.397 -10.148 3.015 1.00 62.81 173 TYR A O 1
ATOM 1435 N N . THR A 1 174 ? 0.238 -11.484 1.205 1.00 56.22 174 THR A N 1
ATOM 1436 C CA . THR A 1 174 ? 1.646 -11.396 0.812 1.00 56.22 174 THR A CA 1
ATOM 1437 C C . THR A 1 174 ? 1.872 -11.837 -0.634 1.00 56.22 174 THR A C 1
ATOM 1439 O O . THR A 1 174 ? 1.071 -12.574 -1.209 1.00 56.22 174 THR A O 1
ATOM 1442 N N . TYR A 1 175 ? 3.001 -11.414 -1.197 1.00 51.47 175 TYR A N 1
ATOM 1443 C CA . TYR A 1 175 ? 3.551 -11.896 -2.461 1.00 51.47 175 TYR A CA 1
ATOM 1444 C C . TYR A 1 175 ? 4.945 -12.539 -2.287 1.00 51.47 175 TYR A C 1
ATOM 1446 O O . TYR A 1 175 ? 5.602 -12.878 -3.272 1.00 51.47 175 TYR A O 1
ATOM 1454 N N . GLY A 1 176 ? 5.413 -12.699 -1.042 1.00 47.78 176 GLY A N 1
ATOM 1455 C CA . GLY A 1 176 ? 6.679 -13.343 -0.696 1.00 47.78 176 GLY A CA 1
ATOM 1456 C C . GLY A 1 176 ? 6.575 -14.868 -0.637 1.00 47.78 176 GLY A C 1
ATOM 1457 O O . GLY A 1 176 ? 5.502 -15.440 -0.475 1.00 47.78 176 GLY A O 1
ATOM 1458 N N . VAL A 1 177 ? 7.720 -15.551 -0.715 1.00 40.91 177 VAL A N 1
ATOM 1459 C CA . VAL A 1 177 ? 7.807 -17.026 -0.653 1.00 40.91 177 VAL A CA 1
ATOM 1460 C C . VAL A 1 177 ? 7.358 -17.632 0.685 1.00 40.91 177 VAL A C 1
ATOM 1462 O O . VAL A 1 177 ? 7.418 -18.850 0.827 1.00 40.91 177 VAL A O 1
ATOM 1465 N N . HIS A 1 178 ? 6.997 -16.831 1.691 1.00 36.34 178 HIS A N 1
ATOM 1466 C CA . HIS A 1 178 ? 6.779 -17.303 3.066 1.00 36.34 178 HIS A CA 1
ATOM 1467 C C . HIS A 1 178 ? 5.444 -16.912 3.695 1.00 36.34 178 HIS A C 1
ATOM 1469 O O . HIS A 1 178 ? 5.203 -17.301 4.836 1.00 36.34 178 HIS A O 1
ATOM 1475 N N . GLY A 1 179 ? 4.580 -16.167 3.011 1.00 44.28 179 GLY A N 1
ATOM 1476 C CA . GLY A 1 179 ? 3.648 -15.350 3.783 1.00 44.28 179 GLY A CA 1
ATOM 1477 C C . GLY A 1 179 ? 4.247 -13.976 4.012 1.00 44.28 179 GLY A C 1
ATOM 1478 O O . GLY A 1 179 ? 4.154 -13.500 5.147 1.00 44.28 179 GLY A O 1
#

Radius of gyration: 22.11 Å; chains: 1; bounding box: 44×49×75 Å

pLDDT: mean 85.38, std 14.09, range [36.34, 98.31]

Foldseek 3Di:
DDPPPPDDDPLVVLLVVLLVLLVQLLDPVDPLVVSVVSLVVSVVSVVVCCVPPVCVLVDPPHDPVSVVVVVVVVVSVVVSVVSSVCCVPVPNQVVCVVVVDHDDDPDDDDDDDDPQEDEAEDELVQLACPPDFDDPPDPDQDRDPVSVVVVVVVVCVVNVRHHYDYDYDDDSDDPDPPD